Protein AF-A0A963NPR3-F1 (afdb_monomer_lite)

Secondary structure (DSSP, 8-state):
--------------------------------------------HHHHTTTTT---EEEEE-TT-BEEEE-HHHHHHTT---S-----BGGGT-GGGGGS-SB-TTT-PBPHHHHHHHHTTPEEEEE-TTS-EEEEEEEEEEEEETTEEEEEEEEEEE--

Sequence (160 aa):
MDTIEFQSKSSSNGSTAKHTVTKTKSTKSKSDMQLREVSIAPYDDRLKRRNEQESLAIFMLSDDGMILESNIEGQKLLGYATYATDKMHISKLIPLLSKIELLEKENERVNPYLRFLSRIGHHFEVTSTTGRKFSGELCFSDINHLDQHLIILMIYPVYH

Radius of gyration: 27.82 Å; chains: 1; bounding box: 66×85×50 Å

Foldseek 3Di:
DDDDDDDDDDDDDDDDDDDDDDDDDDDDDDDDDDDDDDDDDDPDPVVVVVPPPALKKKFKAAQQQWTPDIDPSVCVLQVVPDPPPPRDGCCVFFVVVVVDRQADPPPRFGDVVLQVCLVVQPWTWTARPVGDTFTWRWDWGWDQDPNGIIIMIMTHTDDD

pLDDT: mean 70.6, std 26.25, range [26.97, 96.25]

Structure (mmCIF, N/CA/C/O backbone):
data_AF-A0A963NPR3-F1
#
_entry.id   AF-A0A963NPR3-F1
#
loop_
_atom_site.group_PDB
_atom_site.id
_atom_site.type_symbol
_atom_site.label_atom_id
_atom_site.label_alt_id
_atom_site.label_comp_id
_atom_site.label_asym_id
_atom_site.label_entity_id
_atom_site.label_seq_id
_atom_site.pdbx_PDB_ins_code
_atom_site.Cartn_x
_atom_site.Cartn_y
_atom_site.Cartn_z
_atom_site.occupancy
_atom_site.B_iso_or_equiv
_atom_site.auth_seq_id
_atom_site.auth_comp_id
_atom_site.auth_asym_id
_atom_site.auth_atom_id
_atom_site.pdbx_PDB_model_num
ATOM 1 N N . MET A 1 1 ? 19.419 72.233 9.824 1.00 40.66 1 MET A N 1
ATOM 2 C CA . MET A 1 1 ? 19.252 72.667 11.220 1.00 40.66 1 MET A CA 1
ATOM 3 C C . MET A 1 1 ? 18.728 71.469 11.978 1.00 40.66 1 MET A C 1
ATOM 5 O O . MET A 1 1 ? 17.628 71.035 11.681 1.00 40.66 1 MET A O 1
ATOM 9 N N . ASP A 1 2 ? 19.599 70.772 12.703 1.00 32.34 2 ASP A N 1
ATOM 10 C CA . ASP A 1 2 ? 19.539 70.711 14.167 1.00 32.34 2 ASP A CA 1
ATOM 11 C C . ASP A 1 2 ? 20.557 69.691 14.679 1.00 32.34 2 ASP A C 1
ATOM 13 O O . ASP A 1 2 ? 20.549 68.508 14.344 1.00 32.34 2 ASP A O 1
ATOM 17 N N . THR A 1 3 ? 21.492 70.231 15.452 1.00 28.84 3 THR A N 1
ATOM 18 C CA . THR A 1 3 ? 22.510 69.526 16.219 1.00 28.84 3 THR A CA 1
ATOM 19 C C . THR A 1 3 ? 21.884 69.112 17.541 1.00 28.84 3 THR A C 1
ATOM 21 O O . THR A 1 3 ? 21.338 69.968 18.234 1.00 28.84 3 THR A O 1
ATOM 24 N N . ILE A 1 4 ? 22.025 67.847 17.941 1.00 37.62 4 ILE A N 1
ATOM 25 C CA . ILE A 1 4 ? 21.891 67.467 19.351 1.00 37.62 4 ILE A CA 1
ATOM 26 C C . ILE A 1 4 ? 23.094 66.605 19.732 1.00 37.62 4 ILE A C 1
ATOM 28 O O . ILE A 1 4 ? 23.212 65.444 19.343 1.00 37.62 4 ILE A O 1
ATOM 32 N N . GLU A 1 5 ? 24.001 67.225 20.485 1.00 30.14 5 GLU A N 1
ATOM 33 C CA . GLU A 1 5 ? 25.054 66.575 21.256 1.00 30.14 5 GLU A CA 1
ATOM 34 C C . GLU A 1 5 ? 24.464 66.001 22.548 1.00 30.14 5 GLU A C 1
ATOM 36 O O . GLU A 1 5 ? 23.709 66.678 23.242 1.00 30.14 5 GLU A O 1
ATOM 41 N N . PHE A 1 6 ? 24.897 64.803 22.937 1.00 31.16 6 PHE A N 1
ATOM 42 C CA . PHE A 1 6 ? 24.918 64.420 24.346 1.00 31.16 6 PHE A CA 1
ATOM 43 C C . PHE A 1 6 ? 26.278 63.807 24.679 1.00 31.16 6 PHE A C 1
ATOM 45 O O . PHE A 1 6 ? 26.647 62.744 24.182 1.00 31.16 6 PHE A O 1
ATOM 52 N N . GLN A 1 7 ? 27.030 64.517 25.522 1.00 28.14 7 GLN A N 1
ATOM 53 C CA . GLN A 1 7 ? 28.239 64.024 26.170 1.00 28.14 7 GLN A CA 1
ATOM 54 C C . GLN A 1 7 ? 27.879 63.318 27.480 1.00 28.14 7 GLN A C 1
ATOM 56 O O . GLN A 1 7 ? 27.134 63.856 28.298 1.00 28.14 7 GLN A O 1
ATOM 61 N N . SER A 1 8 ? 28.531 62.193 27.760 1.00 32.56 8 SER A N 1
ATOM 62 C CA . SER A 1 8 ? 28.823 61.800 29.139 1.00 32.56 8 SER A CA 1
ATOM 63 C C . SER A 1 8 ? 30.211 61.173 29.230 1.00 32.56 8 SER A C 1
ATOM 65 O O . SER A 1 8 ? 30.632 60.422 28.353 1.00 32.56 8 SER A O 1
ATOM 67 N N . LYS A 1 9 ? 30.918 61.586 30.282 1.00 33.16 9 LYS A N 1
ATOM 68 C CA . LYS A 1 9 ? 32.372 61.647 30.435 1.00 33.16 9 LYS A CA 1
ATOM 69 C C . LYS A 1 9 ? 33.081 60.305 30.653 1.00 33.16 9 LYS A C 1
ATOM 71 O O . LYS A 1 9 ? 32.536 59.328 31.148 1.00 33.16 9 LYS A O 1
ATOM 76 N N . SER A 1 10 ? 34.358 60.393 30.302 1.00 33.22 10 SER A N 1
ATOM 77 C CA . SER A 1 10 ? 35.521 59.510 30.391 1.00 33.22 10 SER A CA 1
ATOM 78 C C . SER A 1 10 ? 35.847 58.875 31.751 1.00 33.22 10 SER A C 1
ATOM 80 O O . SER A 1 10 ? 35.749 59.553 32.770 1.00 33.22 10 SER A O 1
ATOM 82 N N . SER A 1 11 ? 36.509 57.707 31.719 1.00 32.44 11 SER A N 1
ATOM 83 C CA . SER A 1 11 ? 37.831 57.571 32.364 1.00 32.44 11 SER A CA 1
ATOM 84 C C . SER A 1 11 ? 38.708 56.468 31.743 1.00 32.44 11 SER A C 1
ATOM 86 O O . SER A 1 11 ? 38.352 55.296 31.747 1.00 32.44 11 SER A O 1
ATOM 88 N N . SER A 1 12 ? 39.862 56.911 31.225 1.00 31.22 12 SER A N 1
ATOM 89 C CA . SER A 1 12 ? 41.207 56.301 31.251 1.00 31.22 12 SER A CA 1
ATOM 90 C C . SER A 1 12 ? 41.392 54.788 31.015 1.00 31.22 12 SER A C 1
ATOM 92 O O . SER A 1 12 ? 41.291 53.993 31.944 1.00 31.22 12 SER A O 1
ATOM 94 N N . ASN A 1 13 ? 41.852 54.403 29.819 1.00 29.16 13 ASN A N 1
ATOM 95 C CA . ASN A 1 13 ? 43.275 54.121 29.534 1.00 29.16 13 ASN A CA 1
ATOM 96 C C . ASN A 1 13 ? 43.449 53.353 28.207 1.00 29.16 13 ASN A C 1
ATOM 98 O O . ASN A 1 13 ? 42.860 52.298 28.019 1.00 29.16 13 ASN A O 1
ATOM 102 N N . GLY A 1 14 ? 44.347 53.854 27.350 1.00 26.97 14 GLY A N 1
ATOM 103 C CA . GLY A 1 14 ? 45.274 53.017 26.575 1.00 26.97 14 GLY A CA 1
ATOM 104 C C . GLY A 1 14 ? 44.808 52.348 25.272 1.00 26.97 14 GLY A C 1
ATOM 105 O O . GLY A 1 14 ? 44.259 51.259 25.284 1.00 26.97 14 GLY A O 1
ATOM 106 N N . SER A 1 15 ? 45.267 52.934 24.160 1.00 29.72 15 SER A N 1
ATOM 107 C CA . SER A 1 15 ? 45.714 52.276 22.915 1.00 29.72 15 SER A CA 1
ATOM 108 C C . SER A 1 15 ? 44.691 51.729 21.897 1.00 29.72 15 SER A C 1
ATOM 110 O O . SER A 1 15 ? 44.177 50.620 21.976 1.00 29.72 15 SER A O 1
ATOM 112 N N . THR A 1 16 ? 44.492 52.566 20.875 1.00 27.62 16 THR A N 1
ATOM 113 C CA . THR A 1 16 ? 44.364 52.306 19.425 1.00 27.62 16 THR A CA 1
ATOM 114 C C . THR A 1 16 ? 44.257 50.865 18.897 1.00 27.62 16 THR A C 1
ATOM 116 O O . THR A 1 16 ? 45.248 50.147 18.851 1.00 27.62 16 THR A O 1
ATOM 119 N N . ALA A 1 17 ? 43.119 50.557 18.262 1.00 32.44 17 ALA A N 1
ATOM 120 C CA . ALA A 1 17 ? 43.027 50.206 16.834 1.00 32.44 17 ALA A CA 1
ATOM 121 C C . ALA A 1 17 ? 41.555 50.290 16.380 1.00 32.44 17 ALA A C 1
ATOM 123 O O . ALA A 1 17 ? 40.670 49.676 16.971 1.00 32.44 17 ALA A O 1
ATOM 124 N N . LYS A 1 18 ? 41.282 51.097 15.348 1.00 29.47 18 LYS A N 1
ATOM 125 C CA . LYS A 1 18 ? 39.953 51.276 14.751 1.00 29.47 18 LYS A CA 1
ATOM 126 C C . LYS A 1 18 ? 39.731 50.195 13.692 1.00 29.47 18 LYS A C 1
ATOM 128 O O . LYS A 1 18 ? 40.387 50.239 12.662 1.00 29.47 18 LYS A O 1
ATOM 133 N N . HIS A 1 19 ? 38.763 49.309 13.899 1.00 33.06 19 HIS A N 1
ATOM 134 C CA . HIS A 1 19 ? 38.069 48.638 12.802 1.00 33.06 19 HIS A CA 1
ATOM 135 C C . HIS A 1 19 ? 36.570 48.588 13.096 1.00 33.06 19 HIS A C 1
ATOM 137 O O . HIS A 1 19 ? 36.115 48.054 14.104 1.00 33.06 19 HIS A O 1
ATOM 143 N N . THR A 1 20 ? 35.823 49.216 12.197 1.00 28.45 20 THR A N 1
ATOM 144 C CA . THR A 1 20 ? 34.369 49.314 12.172 1.00 28.45 20 THR A CA 1
ATOM 145 C C . THR A 1 20 ? 33.803 48.071 11.497 1.00 28.45 20 THR A C 1
ATOM 147 O O . THR A 1 20 ? 34.010 47.936 10.299 1.00 28.45 20 THR A O 1
ATOM 150 N N . VAL A 1 21 ? 33.058 47.215 12.208 1.00 30.95 21 VAL A N 1
ATOM 151 C CA . VAL A 1 21 ? 31.950 46.428 11.627 1.00 30.95 21 VAL A CA 1
ATOM 152 C C . VAL A 1 21 ? 30.873 46.212 12.699 1.00 30.95 21 VAL A C 1
ATOM 154 O O . VAL A 1 21 ? 31.142 45.867 13.848 1.00 30.95 21 VAL A O 1
ATOM 157 N N . THR A 1 22 ? 29.645 46.487 12.285 1.00 30.27 22 THR A N 1
ATOM 158 C CA . THR A 1 22 ? 28.352 46.452 12.969 1.00 30.27 22 THR A CA 1
ATOM 159 C C . THR A 1 22 ? 28.045 45.143 13.709 1.00 30.27 22 THR A C 1
ATOM 161 O O . THR A 1 22 ? 28.212 44.048 13.180 1.00 30.27 22 THR A O 1
ATOM 164 N N . LYS A 1 23 ? 27.483 45.267 14.921 1.00 28.12 23 LYS A N 1
ATOM 165 C CA . LYS A 1 23 ? 26.697 44.221 15.595 1.00 28.12 23 LYS A CA 1
ATOM 166 C C . LYS A 1 23 ? 25.211 44.481 15.356 1.00 28.12 23 LYS A C 1
ATOM 168 O O . LYS A 1 23 ? 24.718 45.525 15.770 1.00 28.12 23 LYS A O 1
ATOM 173 N N . THR A 1 24 ? 24.485 43.474 14.890 1.00 32.06 24 THR A N 1
ATOM 174 C CA . THR A 1 24 ? 23.127 43.190 15.375 1.00 32.06 24 THR A CA 1
ATOM 175 C C . THR A 1 24 ? 22.999 41.695 15.642 1.00 32.06 24 THR A C 1
ATOM 177 O O . THR A 1 24 ? 23.516 40.851 14.916 1.00 32.06 24 THR A O 1
ATOM 180 N N . LYS A 1 25 ? 22.399 41.395 16.794 1.00 29.14 25 LYS A N 1
ATOM 181 C CA . LYS A 1 25 ? 22.227 40.068 17.382 1.00 29.14 25 LYS A CA 1
ATOM 182 C C . LYS A 1 25 ? 21.027 39.335 16.767 1.00 29.14 25 LYS A C 1
ATOM 184 O O . LYS A 1 25 ? 20.025 39.959 16.447 1.00 29.14 25 LYS A O 1
ATOM 189 N N . SER A 1 26 ? 21.102 38.008 16.889 1.00 27.48 26 SER A N 1
ATOM 190 C CA . SER A 1 26 ? 20.015 37.094 17.281 1.00 27.48 26 SER A CA 1
ATOM 191 C C . SER A 1 26 ? 19.217 36.370 16.186 1.00 27.48 26 SER A C 1
ATOM 193 O O . SER A 1 26 ? 18.293 36.905 15.591 1.00 27.48 26 SER A O 1
ATOM 195 N N . THR A 1 27 ? 19.515 35.066 16.101 1.00 33.03 27 THR A N 1
ATOM 196 C CA . THR A 1 27 ? 18.579 33.923 16.028 1.00 33.03 27 THR A CA 1
ATOM 197 C C . THR A 1 27 ? 17.560 33.849 14.883 1.00 33.03 27 THR A C 1
ATOM 199 O O . THR A 1 27 ? 16.469 34.399 15.004 1.00 33.03 27 THR A O 1
ATOM 202 N N . LYS A 1 28 ? 17.795 32.947 13.916 1.00 32.47 28 LYS A N 1
ATOM 203 C CA . LYS A 1 28 ? 16.813 31.897 13.576 1.00 32.47 28 LYS A CA 1
ATOM 204 C C . LYS A 1 28 ? 17.444 30.723 12.820 1.00 32.47 28 LYS A C 1
ATOM 206 O O . LYS A 1 28 ? 18.315 30.888 11.980 1.00 32.47 28 LYS A O 1
ATOM 211 N N . SER A 1 29 ? 16.989 29.544 13.216 1.00 30.34 29 SER A N 1
ATOM 212 C CA . SER A 1 29 ? 17.304 28.204 12.729 1.00 30.34 29 SER A CA 1
ATOM 213 C C . SER A 1 29 ? 16.514 27.855 11.452 1.00 30.34 29 SER A C 1
ATOM 215 O O . SER A 1 29 ? 15.478 28.474 11.212 1.00 30.34 29 SER A O 1
ATOM 217 N N . LYS A 1 30 ? 16.957 26.773 10.784 1.00 34.09 30 LYS A N 1
ATOM 218 C CA . LYS A 1 30 ? 16.252 25.865 9.847 1.00 34.09 30 LYS A CA 1
ATOM 219 C C . LYS A 1 30 ? 16.427 26.078 8.335 1.00 34.09 30 LYS A C 1
ATOM 221 O O . LYS A 1 30 ? 15.723 26.861 7.718 1.00 34.09 30 LYS A O 1
ATOM 226 N N . SER A 1 31 ? 17.318 25.237 7.796 1.00 33.56 31 SER A N 1
ATOM 227 C CA . SER A 1 31 ? 17.093 24.305 6.675 1.00 33.56 31 SER A CA 1
ATOM 228 C C . SER A 1 31 ? 16.384 24.842 5.429 1.00 33.56 31 SER A C 1
ATOM 230 O O . SER A 1 31 ? 15.162 24.752 5.313 1.00 33.56 31 SER A O 1
ATOM 232 N N . ASP A 1 32 ? 17.188 25.242 4.448 1.00 32.12 32 ASP A N 1
ATOM 233 C CA . ASP A 1 32 ? 16.784 25.308 3.048 1.00 32.12 32 ASP A CA 1
ATOM 234 C C . ASP A 1 32 ? 16.722 23.887 2.469 1.00 32.12 32 ASP A C 1
ATOM 236 O O . ASP A 1 32 ? 17.732 23.301 2.087 1.00 32.12 32 ASP A O 1
ATOM 240 N N . MET A 1 33 ? 15.517 23.324 2.410 1.00 33.12 33 MET A N 1
ATOM 241 C CA . MET A 1 33 ? 15.197 22.207 1.525 1.00 33.12 33 MET A CA 1
ATOM 242 C C . MET A 1 33 ? 14.023 22.661 0.659 1.00 33.12 33 MET A C 1
ATOM 244 O O . MET A 1 33 ? 12.859 22.558 1.041 1.00 33.12 33 MET A O 1
ATOM 248 N N . GLN A 1 34 ? 14.349 23.276 -0.479 1.00 33.94 34 GLN A N 1
ATOM 249 C CA . GLN A 1 34 ? 13.379 23.680 -1.493 1.00 33.94 34 GLN A CA 1
ATOM 250 C C . GLN A 1 34 ? 12.741 22.426 -2.102 1.00 33.94 34 GLN A C 1
ATOM 252 O O . GLN A 1 34 ? 13.344 21.748 -2.932 1.00 33.94 34 GLN A O 1
ATOM 257 N N . LEU A 1 35 ? 11.511 22.121 -1.691 1.00 36.06 35 LEU A N 1
ATOM 258 C CA . LEU A 1 35 ? 10.641 21.186 -2.396 1.00 36.06 35 LEU A CA 1
ATOM 259 C C . LEU A 1 35 ? 10.246 21.829 -3.730 1.00 36.06 35 LEU A C 1
ATOM 261 O O . LEU A 1 35 ? 9.536 22.833 -3.758 1.00 36.06 35 LEU A O 1
ATOM 265 N N . ARG A 1 36 ? 10.737 21.271 -4.840 1.00 31.58 36 ARG A N 1
ATOM 266 C CA . ARG A 1 36 ? 10.217 21.586 -6.173 1.00 31.58 36 ARG A CA 1
ATOM 267 C C . ARG A 1 36 ? 8.785 21.068 -6.251 1.00 31.58 36 ARG A C 1
ATOM 269 O O . ARG A 1 36 ? 8.548 19.888 -6.005 1.00 31.58 36 ARG A O 1
ATOM 276 N N . GLU A 1 37 ? 7.855 21.953 -6.590 1.00 34.88 37 GLU A N 1
ATOM 277 C CA . GLU A 1 37 ? 6.466 21.607 -6.878 1.00 34.88 37 GLU A CA 1
ATOM 278 C C . GLU A 1 37 ? 6.422 20.528 -7.967 1.00 34.88 37 GLU A C 1
ATOM 280 O O . GLU A 1 37 ? 6.819 20.746 -9.113 1.00 34.88 37 GLU A O 1
ATOM 285 N N . VAL A 1 38 ? 5.961 19.335 -7.594 1.00 35.88 38 VAL A N 1
ATOM 286 C CA . VAL A 1 38 ? 5.623 18.286 -8.552 1.00 35.88 38 VAL A CA 1
ATOM 287 C C . VAL A 1 38 ? 4.320 18.715 -9.221 1.00 35.88 38 VAL A C 1
ATOM 289 O O . VAL A 1 38 ? 3.279 18.804 -8.575 1.00 35.88 38 VAL A O 1
ATOM 292 N N . SER A 1 39 ? 4.391 19.021 -10.515 1.00 34.69 39 SER A N 1
ATOM 293 C CA . SER A 1 39 ? 3.228 19.332 -11.348 1.00 34.69 39 SER A CA 1
ATOM 294 C C . SER A 1 39 ? 2.340 18.093 -11.474 1.00 34.69 39 SER A C 1
ATOM 296 O O . SER A 1 39 ? 2.665 17.150 -12.197 1.00 34.69 39 SER A O 1
ATOM 298 N N . ILE A 1 40 ? 1.224 18.082 -10.746 1.00 45.53 40 ILE A N 1
ATOM 299 C CA . ILE A 1 40 ? 0.190 17.054 -10.868 1.00 45.53 40 ILE A CA 1
ATOM 300 C C . ILE A 1 40 ? -0.748 17.498 -12.000 1.00 45.53 40 ILE A C 1
ATOM 302 O O . ILE A 1 40 ? -1.561 18.407 -11.835 1.00 45.53 40 ILE A O 1
ATOM 306 N N . ALA A 1 41 ? -0.603 16.875 -13.174 1.00 36.38 41 ALA A N 1
ATOM 307 C CA . ALA A 1 41 ? -1.547 16.979 -14.293 1.00 36.38 41 ALA A CA 1
ATOM 308 C C . ALA A 1 41 ? -2.985 16.625 -13.833 1.00 36.38 41 ALA A C 1
ATOM 310 O O . ALA A 1 41 ? -3.128 15.927 -12.829 1.00 36.38 41 ALA A O 1
ATOM 311 N N . PRO A 1 42 ? -4.059 17.085 -14.513 1.00 41.00 42 PRO A N 1
ATOM 312 C CA . PRO A 1 42 ? -5.398 17.173 -13.928 1.00 41.00 42 PRO A CA 1
ATOM 313 C C . PRO A 1 42 ? -6.010 15.783 -13.699 1.00 41.00 42 PRO A C 1
ATOM 315 O O . PRO A 1 42 ? -6.664 15.212 -14.569 1.00 41.00 42 PRO A O 1
ATOM 318 N N . TYR A 1 43 ? -5.765 15.242 -12.510 1.00 51.03 43 TYR A N 1
ATOM 319 C CA . TYR A 1 43 ? -6.324 13.998 -12.003 1.00 51.03 43 TYR A CA 1
ATOM 320 C C . TYR A 1 43 ? -7.745 14.260 -11.480 1.00 51.03 43 TYR A C 1
ATOM 322 O O . TYR A 1 43 ? -7.939 15.144 -10.652 1.00 51.03 43 TYR A O 1
ATOM 330 N N . ASP A 1 44 ? -8.704 13.502 -12.023 1.00 53.12 44 ASP A N 1
ATOM 331 C CA . ASP A 1 44 ? -10.105 13.273 -11.619 1.00 53.12 44 ASP A CA 1
ATOM 332 C C . ASP A 1 44 ? -10.773 14.317 -10.685 1.00 53.12 44 ASP A C 1
ATOM 334 O O . ASP A 1 44 ? -10.420 14.471 -9.516 1.00 53.12 44 ASP A O 1
ATOM 338 N N . ASP A 1 45 ? -11.851 14.952 -11.158 1.00 48.69 45 ASP A N 1
ATOM 339 C CA . ASP A 1 45 ? -12.691 15.913 -10.417 1.00 48.69 45 ASP A CA 1
ATOM 340 C C . ASP A 1 45 ? -13.219 15.374 -9.061 1.00 48.69 45 ASP A C 1
ATOM 342 O O . ASP A 1 45 ? -13.602 16.145 -8.176 1.00 48.69 45 ASP A O 1
ATOM 346 N N . ARG A 1 46 ? -13.202 14.047 -8.846 1.00 52.09 46 ARG A N 1
ATOM 347 C CA . ARG A 1 46 ? -13.498 13.421 -7.543 1.00 52.09 46 ARG A CA 1
ATOM 348 C C . ARG A 1 46 ? -12.439 13.694 -6.470 1.00 52.09 46 ARG A C 1
ATOM 350 O O . ARG A 1 46 ? -12.814 13.858 -5.311 1.00 52.09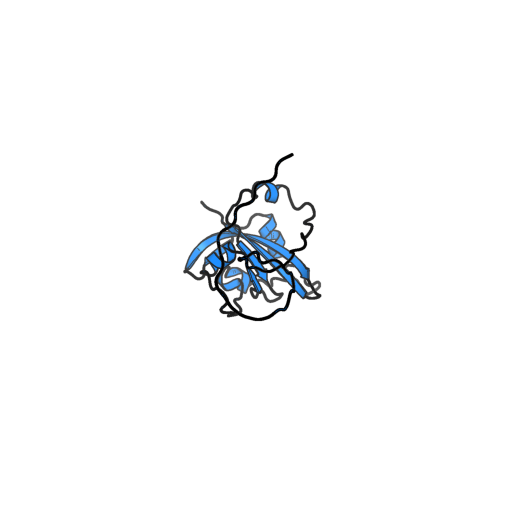 46 ARG A O 1
ATOM 357 N N . LEU A 1 47 ? -11.158 13.787 -6.835 1.00 50.66 47 LEU A N 1
ATOM 358 C CA . LEU A 1 47 ? -10.067 14.156 -5.920 1.00 50.66 47 LEU A CA 1
ATOM 359 C C . LEU A 1 47 ? -10.186 15.617 -5.481 1.00 50.66 47 LEU A C 1
ATOM 361 O O . LEU A 1 47 ? -9.938 15.945 -4.324 1.00 50.66 47 LEU A O 1
ATOM 365 N N . LYS A 1 48 ? -10.666 16.485 -6.378 1.00 44.78 48 LYS A N 1
ATOM 366 C CA . LYS A 1 48 ? -10.878 17.909 -6.097 1.00 44.78 48 LYS A CA 1
ATOM 367 C C . LYS A 1 48 ? -11.919 18.165 -5.003 1.00 44.78 48 LYS A C 1
ATOM 369 O O . LYS A 1 48 ? -11.787 19.141 -4.274 1.00 44.78 48 LYS A O 1
ATOM 374 N N . ARG A 1 49 ? -12.921 17.287 -4.851 1.00 49.69 49 ARG A N 1
ATOM 375 C CA . ARG A 1 49 ? -13.946 17.394 -3.793 1.00 49.69 49 ARG A CA 1
ATOM 376 C C . ARG A 1 49 ? -13.493 16.904 -2.413 1.00 49.69 49 ARG A C 1
ATOM 378 O O . ARG A 1 49 ? -14.168 17.214 -1.444 1.00 49.69 49 ARG A O 1
ATOM 385 N N . ARG A 1 50 ? -12.373 16.177 -2.313 1.00 52.69 50 ARG A N 1
ATOM 386 C CA . ARG A 1 50 ? -11.790 15.690 -1.041 1.00 52.69 50 ARG A CA 1
ATOM 387 C C . ARG A 1 50 ? -10.652 16.577 -0.513 1.00 52.69 50 ARG A C 1
ATOM 389 O O . ARG A 1 50 ? -9.966 16.204 0.430 1.00 52.69 50 ARG A O 1
ATOM 396 N N . ASN A 1 51 ? -10.419 17.735 -1.135 1.00 46.16 51 ASN A N 1
ATOM 397 C CA . ASN A 1 51 ? -9.292 18.631 -0.837 1.00 46.16 51 ASN A CA 1
ATOM 398 C C . ASN A 1 51 ? -9.566 19.653 0.281 1.00 46.16 51 ASN A C 1
ATOM 400 O O . ASN A 1 51 ? -8.839 20.637 0.406 1.00 46.16 51 ASN A O 1
ATOM 404 N N . GLU A 1 52 ? -10.563 19.416 1.129 1.00 45.72 52 GLU A N 1
ATOM 405 C CA . GLU A 1 52 ? -10.690 20.127 2.400 1.00 45.72 52 GLU A CA 1
ATOM 406 C C . GLU A 1 52 ? -10.107 19.265 3.515 1.00 45.72 52 GLU A C 1
ATOM 408 O O . GLU A 1 52 ? -10.838 18.643 4.268 1.00 45.72 52 GLU A O 1
ATOM 413 N N . GLN A 1 53 ? -8.776 19.221 3.617 1.00 47.56 53 GLN A N 1
ATOM 414 C CA . GLN A 1 53 ? -8.080 18.835 4.850 1.00 47.56 53 GLN A CA 1
ATOM 415 C C . GLN A 1 53 ? -8.504 17.496 5.501 1.00 47.56 53 GLN A C 1
ATOM 417 O O . GLN A 1 53 ? -8.286 17.303 6.698 1.00 47.56 53 GLN A O 1
ATOM 422 N N . GLU A 1 54 ? -9.105 16.567 4.757 1.00 55.09 54 GLU A N 1
ATOM 423 C CA . GLU A 1 54 ? -9.460 15.257 5.290 1.00 55.09 54 GLU A CA 1
ATOM 424 C C . GLU A 1 54 ? -8.178 14.442 5.477 1.00 55.09 54 GLU A C 1
ATOM 426 O O . GLU A 1 54 ? -7.234 14.533 4.691 1.00 55.09 54 GLU A O 1
ATOM 431 N N . SER A 1 55 ? -8.132 13.683 6.570 1.00 77.38 55 SER A N 1
ATOM 432 C CA . SER A 1 55 ? -7.009 12.890 7.081 1.00 77.38 55 SER A CA 1
ATOM 433 C C . SER A 1 55 ? -6.555 11.779 6.120 1.00 77.38 55 SER A C 1
ATOM 435 O O . SER A 1 55 ? -6.723 10.588 6.387 1.00 77.38 55 SER A O 1
ATOM 437 N N . LEU A 1 56 ? -6.006 12.168 4.974 1.00 89.62 56 LEU A N 1
ATOM 438 C CA . LEU A 1 56 ? -5.504 11.286 3.935 1.00 89.62 56 LEU A CA 1
ATOM 439 C C . LEU A 1 56 ? -4.129 10.765 4.334 1.00 89.62 56 LEU A C 1
ATOM 441 O O . LEU A 1 56 ? -3.177 11.540 4.441 1.00 89.62 56 LEU A O 1
ATOM 445 N N . ALA A 1 57 ? -4.001 9.452 4.503 1.00 92.75 57 ALA A N 1
ATOM 446 C CA . ALA A 1 57 ? -2.698 8.829 4.687 1.00 92.75 57 ALA A CA 1
ATOM 447 C C . ALA A 1 57 ? -2.047 8.557 3.329 1.00 92.75 57 ALA A C 1
ATOM 449 O O . ALA A 1 57 ? -2.671 7.982 2.438 1.00 92.75 57 ALA A O 1
ATOM 450 N N . ILE A 1 58 ? -0.787 8.965 3.184 1.00 94.06 58 ILE A N 1
ATOM 451 C CA . ILE A 1 58 ? 0.014 8.762 1.975 1.00 94.06 58 ILE A CA 1
ATOM 452 C C . ILE A 1 58 ? 1.259 7.973 2.357 1.00 94.06 58 ILE A C 1
ATOM 454 O O . ILE A 1 58 ? 1.953 8.344 3.307 1.00 94.06 58 ILE A O 1
ATOM 458 N N . PHE A 1 59 ? 1.539 6.919 1.596 1.00 93.69 59 PHE A N 1
ATOM 459 C CA . PHE A 1 59 ? 2.732 6.092 1.707 1.00 93.69 59 PHE A CA 1
ATOM 460 C C . PHE A 1 59 ? 3.463 6.045 0.371 1.00 93.69 59 PHE A C 1
ATOM 462 O O . PHE A 1 59 ? 2.844 5.840 -0.671 1.00 93.69 59 PHE A O 1
ATOM 469 N N . MET A 1 60 ? 4.781 6.193 0.424 1.00 93.44 60 MET A N 1
ATOM 470 C CA . MET A 1 60 ? 5.672 5.858 -0.678 1.00 93.44 60 MET A CA 1
ATOM 471 C C . MET A 1 60 ? 6.239 4.473 -0.408 1.00 93.44 60 MET A C 1
ATOM 473 O O . MET A 1 60 ? 6.788 4.227 0.670 1.00 93.44 60 MET A O 1
ATOM 477 N N . LEU A 1 61 ? 6.061 3.568 -1.359 1.00 93.50 61 LEU A N 1
ATOM 478 C CA . LEU A 1 61 ? 6.451 2.173 -1.252 1.00 93.50 61 LEU A CA 1
ATOM 479 C C . LEU A 1 61 ? 7.507 1.846 -2.304 1.00 93.50 61 LEU A C 1
ATOM 481 O O . LEU A 1 61 ? 7.472 2.387 -3.412 1.00 93.50 61 LEU A O 1
ATOM 485 N N . SER A 1 62 ? 8.392 0.917 -1.966 1.00 91.19 62 SER A N 1
ATOM 486 C CA . SER A 1 62 ? 9.157 0.171 -2.958 1.00 91.19 62 SER A CA 1
ATOM 487 C C . SER A 1 62 ? 8.267 -0.824 -3.709 1.00 91.19 62 SER A C 1
ATOM 489 O O . SER A 1 62 ? 7.123 -1.100 -3.338 1.00 91.19 62 SER A O 1
ATOM 491 N N . ASP A 1 63 ? 8.841 -1.394 -4.756 1.00 89.56 63 ASP A N 1
ATOM 492 C CA . ASP A 1 63 ? 8.301 -2.397 -5.672 1.00 89.56 63 ASP A CA 1
ATOM 493 C C . ASP A 1 63 ? 7.739 -3.622 -4.931 1.00 89.56 63 ASP A C 1
ATOM 495 O O . ASP A 1 63 ? 6.689 -4.166 -5.274 1.00 89.56 63 ASP A O 1
ATOM 499 N N . ASP A 1 64 ? 8.439 -4.034 -3.872 1.00 89.19 64 ASP A N 1
ATOM 500 C CA . ASP A 1 64 ? 8.092 -5.151 -2.996 1.00 89.19 64 ASP A CA 1
ATOM 501 C C . ASP A 1 64 ? 7.155 -4.749 -1.847 1.00 89.19 64 ASP A C 1
ATOM 503 O O . ASP A 1 64 ? 6.907 -5.558 -0.961 1.00 89.19 64 ASP A O 1
ATOM 507 N N . GLY A 1 65 ? 6.622 -3.522 -1.847 1.00 91.94 65 GLY A N 1
ATOM 508 C CA . GLY A 1 65 ? 5.608 -3.060 -0.898 1.00 91.94 65 GLY A CA 1
ATOM 509 C C . GLY A 1 65 ? 6.136 -2.617 0.464 1.00 91.94 65 GLY A C 1
ATOM 510 O O . GLY A 1 65 ? 5.346 -2.465 1.406 1.00 91.94 65 GLY A O 1
ATOM 511 N N . MET A 1 66 ? 7.444 -2.398 0.601 1.00 93.25 66 MET A N 1
ATOM 512 C CA . MET A 1 66 ? 8.026 -1.852 1.827 1.00 93.25 66 MET A CA 1
ATOM 513 C C . MET A 1 66 ? 7.796 -0.345 1.890 1.00 93.25 66 MET A C 1
ATOM 515 O O . MET A 1 66 ? 8.006 0.373 0.917 1.00 93.25 66 MET A O 1
ATOM 519 N N . ILE A 1 67 ? 7.370 0.150 3.049 1.00 92.62 67 ILE A N 1
ATOM 520 C CA . ILE A 1 67 ? 7.153 1.580 3.264 1.00 92.62 67 ILE A CA 1
ATOM 521 C C . ILE A 1 67 ? 8.509 2.283 3.352 1.00 92.62 67 ILE A C 1
ATOM 523 O O . ILE A 1 67 ? 9.309 1.990 4.241 1.00 92.62 67 ILE A O 1
ATOM 527 N N . LEU A 1 68 ? 8.736 3.225 2.439 1.00 90.19 68 LEU A N 1
ATOM 528 C CA . LEU A 1 68 ? 9.914 4.087 2.397 1.00 90.19 68 LEU A CA 1
ATOM 529 C C . LEU A 1 68 ? 9.649 5.395 3.142 1.00 90.19 68 LEU A C 1
ATOM 531 O O . LEU A 1 68 ? 10.442 5.808 3.983 1.00 90.19 68 LEU A O 1
ATOM 535 N N . GLU A 1 69 ? 8.503 6.019 2.864 1.00 89.12 69 GLU A N 1
ATOM 536 C CA . GLU A 1 69 ? 8.104 7.293 3.459 1.00 89.12 69 GLU A CA 1
ATOM 537 C C . GLU A 1 69 ? 6.594 7.354 3.698 1.00 89.12 69 GLU A C 1
ATOM 539 O O . GLU A 1 69 ? 5.809 6.629 3.083 1.00 89.12 69 GLU A O 1
ATOM 544 N N . SER A 1 70 ? 6.176 8.243 4.603 1.00 90.25 70 SER A N 1
ATOM 545 C CA . SER A 1 70 ? 4.761 8.532 4.832 1.00 90.25 70 SER A CA 1
ATOM 546 C C . SER A 1 70 ? 4.523 9.958 5.316 1.00 90.25 70 SER A C 1
ATOM 548 O O . SER A 1 70 ? 5.351 10.551 6.018 1.00 90.25 70 SER A O 1
ATOM 550 N N . ASN A 1 71 ? 3.357 10.507 4.974 1.00 91.38 71 ASN A N 1
ATOM 551 C CA . ASN A 1 71 ? 2.911 11.784 5.527 1.00 91.38 71 ASN A CA 1
ATOM 552 C C . ASN A 1 71 ? 2.475 11.639 7.001 1.00 91.38 71 ASN A C 1
ATOM 554 O O . ASN A 1 71 ? 2.465 10.546 7.566 1.00 91.38 71 ASN A O 1
ATOM 558 N N . ILE A 1 72 ? 2.093 12.747 7.644 1.00 89.62 72 ILE A N 1
ATOM 559 C CA . ILE A 1 72 ? 1.743 12.751 9.074 1.00 89.62 72 ILE A CA 1
ATOM 560 C C . ILE A 1 72 ? 0.553 11.836 9.417 1.00 89.62 72 ILE A C 1
ATOM 562 O O . ILE A 1 72 ? 0.544 11.209 10.475 1.00 89.62 72 ILE A O 1
ATOM 566 N N . GLU A 1 73 ? -0.428 11.707 8.522 1.00 91.06 73 GLU A N 1
ATOM 567 C CA . GLU A 1 73 ? -1.570 10.806 8.713 1.00 91.06 73 GLU A CA 1
ATOM 568 C C . GLU A 1 73 ? -1.164 9.337 8.539 1.00 91.06 73 GLU A C 1
ATOM 570 O O . GLU A 1 73 ? -1.575 8.483 9.323 1.00 91.06 73 GLU A O 1
ATOM 575 N N . GLY A 1 74 ? -0.279 9.035 7.585 1.00 91.06 74 GLY A N 1
ATOM 576 C CA . GLY A 1 74 ? 0.337 7.715 7.468 1.00 91.06 74 GLY A CA 1
ATOM 577 C C . GLY A 1 74 ? 1.119 7.349 8.727 1.00 91.06 74 GLY A C 1
ATOM 578 O O . GLY A 1 74 ? 0.920 6.273 9.285 1.00 91.06 74 GLY A O 1
ATOM 579 N N . GLN A 1 75 ? 1.907 8.279 9.268 1.00 89.06 75 GLN A N 1
ATOM 580 C CA . GLN A 1 75 ? 2.621 8.075 10.531 1.00 89.06 75 GLN A CA 1
ATOM 581 C C . GLN A 1 75 ? 1.671 7.796 11.701 1.00 89.06 75 GLN A C 1
ATOM 583 O O . GLN A 1 75 ? 1.977 6.938 12.526 1.00 89.06 75 GLN A O 1
ATOM 588 N N . LYS A 1 76 ? 0.495 8.436 11.772 1.00 88.94 76 LYS A N 1
ATOM 589 C CA . LYS A 1 76 ? -0.530 8.100 12.780 1.00 88.94 76 LYS A CA 1
ATOM 590 C C . LYS A 1 76 ? -0.993 6.650 12.670 1.00 88.94 76 LYS A C 1
ATOM 592 O O . LYS A 1 76 ? -1.125 5.984 13.697 1.00 88.94 76 LYS A O 1
ATOM 597 N N . LEU A 1 77 ? -1.204 6.147 11.451 1.00 88.62 77 LEU A N 1
ATOM 598 C CA . LEU A 1 77 ? -1.550 4.738 11.218 1.00 88.62 77 LEU A CA 1
ATOM 599 C C . LEU A 1 77 ? -0.421 3.789 11.634 1.00 88.62 77 LEU A C 1
ATOM 601 O O . LEU A 1 77 ? -0.693 2.687 12.112 1.00 88.62 77 LEU A O 1
ATOM 605 N N . LEU A 1 78 ? 0.825 4.247 11.507 1.00 87.25 78 LEU A N 1
ATOM 606 C CA . LEU A 1 78 ? 2.023 3.560 11.987 1.00 87.25 78 LEU A CA 1
ATOM 607 C C . LEU A 1 78 ? 2.259 3.703 13.498 1.00 87.25 78 LEU A C 1
ATOM 609 O O . LEU A 1 78 ? 3.160 3.054 14.027 1.00 87.25 78 LEU A O 1
ATOM 613 N N . GLY A 1 79 ? 1.461 4.497 14.219 1.00 84.31 79 GLY A N 1
ATOM 614 C CA . GLY A 1 79 ? 1.640 4.733 15.655 1.00 84.31 79 GLY A CA 1
ATOM 615 C C . GLY A 1 79 ? 2.757 5.729 15.987 1.00 84.31 79 GLY A C 1
ATOM 616 O O . GLY A 1 79 ? 3.353 5.640 17.055 1.00 84.31 79 GLY A O 1
ATOM 617 N N . TYR A 1 80 ? 3.044 6.670 15.082 1.00 72.50 80 TYR A N 1
ATOM 618 C CA . TYR A 1 80 ? 4.115 7.670 15.180 1.00 72.50 80 TYR A CA 1
ATOM 619 C C . TYR A 1 80 ? 5.510 7.076 15.412 1.00 72.50 80 TYR A C 1
ATOM 621 O O . TYR A 1 80 ? 6.338 7.701 16.080 1.00 72.50 80 TYR A O 1
ATOM 629 N N . ALA A 1 81 ? 5.7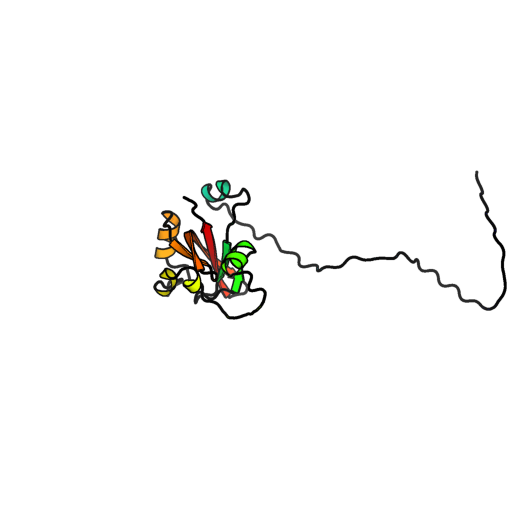86 5.893 14.848 1.00 64.50 81 ALA A N 1
ATOM 630 C CA . ALA A 1 81 ? 7.133 5.336 14.792 1.00 64.50 81 ALA A CA 1
ATOM 631 C C . ALA A 1 81 ? 8.034 6.295 13.998 1.00 64.50 81 ALA A C 1
ATOM 633 O O . ALA A 1 81 ? 8.143 6.263 12.776 1.00 64.50 81 ALA A O 1
ATOM 634 N N . THR A 1 82 ? 8.614 7.231 14.731 1.00 51.72 82 THR A N 1
ATOM 635 C CA . THR A 1 82 ? 9.492 8.273 14.250 1.00 51.72 82 THR A CA 1
ATOM 636 C C . THR A 1 82 ? 10.869 7.632 14.181 1.00 51.72 82 THR A C 1
ATOM 638 O O . THR A 1 82 ? 11.488 7.337 15.198 1.00 51.72 82 THR A O 1
ATOM 641 N N . TYR A 1 83 ? 11.331 7.369 12.960 1.00 49.09 83 TYR A N 1
ATOM 642 C CA . TYR A 1 83 ? 12.732 7.064 12.641 1.00 49.09 83 TYR A CA 1
ATOM 643 C C . TYR A 1 83 ? 13.294 5.703 13.089 1.00 49.09 83 TYR A C 1
ATOM 645 O O . TYR A 1 83 ? 14.451 5.418 12.790 1.00 49.09 83 TYR A O 1
ATOM 653 N N . ALA A 1 84 ? 12.513 4.828 13.729 1.00 49.38 84 ALA A N 1
ATOM 654 C CA . ALA A 1 84 ? 12.908 3.430 13.904 1.00 49.38 84 ALA A CA 1
ATOM 655 C C . ALA A 1 84 ? 12.573 2.658 12.620 1.00 49.38 84 ALA A C 1
ATOM 657 O O . ALA A 1 84 ? 11.460 2.183 12.416 1.00 49.38 84 ALA A O 1
ATOM 658 N N . THR A 1 85 ? 13.564 2.636 11.736 1.00 51.78 85 THR A N 1
ATOM 659 C CA . THR A 1 85 ? 13.681 1.963 10.438 1.00 51.78 85 THR A CA 1
ATOM 660 C C . THR A 1 85 ? 13.520 0.440 10.506 1.00 51.78 85 THR A C 1
ATOM 662 O O . THR A 1 85 ? 14.366 -0.298 10.002 1.00 51.78 85 THR A O 1
ATOM 665 N N . ASP A 1 86 ? 12.438 -0.064 11.083 1.00 59.66 86 ASP A N 1
A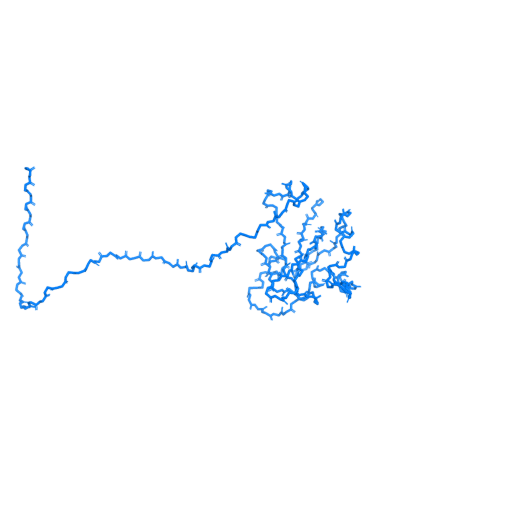TOM 666 C CA . ASP A 1 86 ? 11.994 -1.407 10.744 1.00 59.66 86 ASP A CA 1
ATOM 667 C C . ASP A 1 86 ? 11.244 -1.274 9.427 1.00 59.66 86 ASP A C 1
ATOM 669 O O . ASP A 1 86 ? 10.143 -0.724 9.378 1.00 59.66 86 ASP A O 1
ATOM 673 N N . LYS A 1 87 ? 11.887 -1.708 8.335 1.00 75.00 87 LYS A N 1
ATOM 674 C CA . LYS A 1 87 ? 11.269 -1.750 7.009 1.00 75.00 87 LYS A CA 1
ATOM 675 C C . LYS A 1 87 ? 9.936 -2.493 7.148 1.00 75.00 87 LYS A C 1
ATOM 677 O O . LYS A 1 87 ? 9.914 -3.713 7.315 1.00 75.00 87 LYS A O 1
ATOM 682 N N . MET A 1 88 ? 8.829 -1.756 7.137 1.00 89.19 88 MET A N 1
ATOM 683 C CA . MET A 1 88 ? 7.510 -2.326 7.367 1.00 89.19 88 MET A CA 1
ATOM 684 C C . MET A 1 88 ? 6.816 -2.511 6.029 1.00 89.19 88 MET A C 1
ATOM 686 O O . MET A 1 88 ? 6.624 -1.558 5.278 1.00 89.19 88 MET A O 1
ATOM 690 N N . HIS A 1 89 ? 6.416 -3.744 5.745 1.00 93.62 89 HIS A N 1
ATOM 691 C CA . HIS A 1 89 ? 5.612 -4.028 4.570 1.00 93.62 89 HIS A CA 1
ATOM 692 C C . HIS A 1 89 ? 4.192 -3.470 4.744 1.00 93.62 89 HIS A C 1
ATOM 694 O O . HIS A 1 89 ? 3.586 -3.614 5.814 1.00 93.62 89 HIS A O 1
ATOM 700 N N . ILE A 1 90 ? 3.622 -2.895 3.684 1.00 94.69 90 ILE A N 1
ATOM 701 C CA . ILE A 1 90 ? 2.290 -2.273 3.706 1.00 94.69 90 ILE A CA 1
ATOM 702 C C . ILE A 1 90 ? 1.170 -3.239 4.116 1.00 94.69 90 ILE A C 1
ATOM 704 O O . ILE A 1 90 ? 0.156 -2.833 4.686 1.00 94.69 90 ILE A O 1
ATOM 708 N N . SER A 1 91 ? 1.370 -4.544 3.920 1.00 94.81 91 SER A N 1
ATOM 709 C CA . SER A 1 91 ? 0.417 -5.573 4.356 1.00 94.81 91 SER A CA 1
ATOM 710 C C . SER A 1 91 ? 0.204 -5.636 5.871 1.00 94.81 91 SER A C 1
ATOM 712 O O . SER A 1 91 ? -0.785 -6.209 6.317 1.00 94.81 91 SER A O 1
ATOM 714 N N . LYS A 1 92 ? 1.083 -5.028 6.678 1.00 92.75 92 LYS A N 1
ATOM 715 C CA . LYS A 1 92 ? 0.829 -4.844 8.114 1.00 92.75 92 LYS A CA 1
ATOM 716 C C . LYS A 1 92 ? -0.361 -3.925 8.372 1.00 92.75 92 LYS A C 1
ATOM 718 O O . LYS A 1 92 ? -1.087 -4.161 9.331 1.00 92.75 92 LYS A O 1
ATOM 723 N N . LEU A 1 93 ? -0.560 -2.925 7.512 1.00 94.00 93 LEU A N 1
ATOM 724 C CA . LEU A 1 93 ? -1.722 -2.046 7.564 1.00 94.00 93 LEU A CA 1
ATOM 725 C C . LEU A 1 93 ? -2.903 -2.620 6.789 1.00 94.00 93 LEU A C 1
ATOM 727 O O . LEU A 1 93 ? -4.040 -2.496 7.228 1.00 94.00 93 LEU A O 1
ATOM 731 N N . ILE A 1 94 ? -2.647 -3.253 5.642 1.00 95.62 94 ILE A N 1
ATOM 732 C CA . ILE A 1 94 ? -3.692 -3.765 4.750 1.00 95.62 94 ILE A CA 1
ATOM 733 C C . ILE A 1 94 ? -3.411 -5.245 4.457 1.00 95.62 94 ILE A C 1
ATOM 735 O O . ILE A 1 94 ? -2.797 -5.569 3.436 1.00 95.62 94 ILE A O 1
ATOM 739 N N . PRO A 1 95 ? -3.851 -6.175 5.326 1.00 93.56 95 PRO A N 1
ATOM 740 C CA . PRO A 1 95 ? -3.486 -7.591 5.236 1.00 93.56 95 PRO A CA 1
ATOM 741 C C . PRO A 1 95 ? -3.760 -8.239 3.878 1.00 93.56 95 PRO A C 1
ATOM 743 O O . PRO A 1 95 ? -3.000 -9.110 3.453 1.00 93.56 95 PRO A O 1
ATOM 746 N N . LEU A 1 96 ? -4.797 -7.796 3.160 1.00 93.94 96 LEU A N 1
ATOM 747 C CA . LEU A 1 96 ? -5.124 -8.304 1.827 1.00 93.94 96 LEU A CA 1
ATOM 748 C C . LEU A 1 96 ? -3.975 -8.119 0.819 1.00 93.94 96 LEU A C 1
ATOM 750 O O . LEU A 1 96 ? -3.767 -8.991 -0.022 1.00 93.94 96 LEU A O 1
ATOM 754 N N . LEU A 1 97 ? -3.178 -7.053 0.949 1.00 94.44 97 LEU 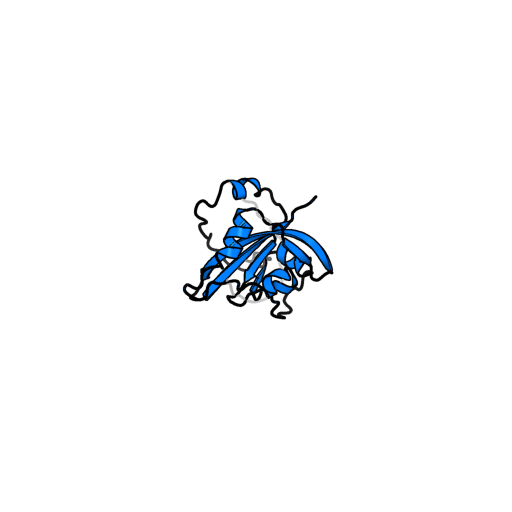A N 1
ATOM 755 C CA . LEU A 1 97 ? -2.042 -6.787 0.061 1.00 94.44 97 LEU A CA 1
ATOM 756 C C . LEU A 1 97 ? -0.884 -7.779 0.240 1.00 94.44 97 LEU A C 1
ATOM 758 O O . LEU A 1 97 ? -0.004 -7.829 -0.601 1.00 94.44 97 LEU A O 1
ATOM 762 N N . SER A 1 98 ? -0.884 -8.623 1.282 1.00 93.19 98 SER A N 1
ATOM 763 C CA . SER A 1 98 ? 0.079 -9.740 1.368 1.00 93.19 98 SER A CA 1
ATOM 764 C C . SER A 1 98 ? -0.169 -10.842 0.332 1.00 93.19 98 SER A C 1
ATOM 766 O O . SER A 1 98 ? 0.694 -11.689 0.124 1.00 93.19 98 SER A O 1
ATOM 768 N N . LYS A 1 99 ? -1.357 -10.862 -0.285 1.00 92.62 99 LYS A N 1
ATOM 769 C CA . LYS A 1 99 ? -1.800 -11.906 -1.220 1.00 92.62 99 LYS A CA 1
ATOM 770 C C . LYS A 1 99 ? -1.852 -11.429 -2.671 1.00 92.62 99 LYS A C 1
ATOM 772 O O . LYS A 1 99 ? -2.226 -12.208 -3.542 1.00 92.62 99 LYS A O 1
ATOM 777 N N . ILE A 1 100 ? -1.559 -10.155 -2.917 1.00 91.25 100 ILE A N 1
ATOM 778 C CA . ILE A 1 100 ? -1.684 -9.514 -4.225 1.00 91.25 100 ILE A CA 1
ATOM 779 C C . ILE A 1 100 ? -0.330 -8.899 -4.559 1.00 91.25 100 ILE A C 1
ATOM 781 O O . ILE A 1 100 ? 0.176 -8.085 -3.793 1.00 91.25 100 ILE A O 1
ATOM 785 N N . GLU A 1 101 ? 0.245 -9.274 -5.699 1.00 91.50 101 GLU A N 1
ATOM 786 C CA . GLU A 1 101 ? 1.438 -8.604 -6.223 1.00 91.50 101 GLU A CA 1
ATOM 787 C C . GLU A 1 101 ? 1.086 -7.139 -6.522 1.00 91.50 101 GLU A C 1
ATOM 789 O O . GLU A 1 101 ? 0.100 -6.870 -7.214 1.00 91.50 101 GLU A O 1
ATOM 794 N N . LEU A 1 102 ? 1.849 -6.191 -5.969 1.00 92.38 102 LEU A N 1
ATOM 795 C CA . LEU A 1 102 ? 1.565 -4.762 -6.139 1.00 92.38 102 LEU A CA 1
ATOM 796 C C . LEU A 1 102 ? 1.861 -4.276 -7.559 1.00 92.38 102 LEU A C 1
ATOM 798 O O . LEU A 1 102 ? 1.180 -3.370 -8.040 1.00 92.38 102 LEU A O 1
ATOM 802 N N . LEU A 1 103 ? 2.832 -4.903 -8.224 1.00 92.12 103 LEU A N 1
ATOM 803 C CA . LEU A 1 103 ? 3.239 -4.609 -9.591 1.00 92.12 103 LEU A CA 1
ATOM 804 C C . LEU A 1 103 ? 2.891 -5.752 -10.545 1.00 92.12 103 LEU A C 1
ATOM 806 O O . LEU A 1 103 ? 2.803 -6.917 -10.160 1.00 92.12 103 LEU A O 1
ATOM 810 N N . GLU A 1 104 ? 2.713 -5.398 -11.810 1.00 89.75 104 GLU A N 1
ATOM 811 C CA . GLU A 1 104 ? 2.654 -6.322 -12.933 1.00 89.75 104 GLU A CA 1
ATOM 812 C C . GLU A 1 104 ? 4.078 -6.709 -13.365 1.00 89.75 104 GLU A C 1
ATOM 814 O O . GLU A 1 104 ? 4.952 -5.856 -13.521 1.00 89.75 104 GLU A O 1
ATOM 819 N N . LYS A 1 105 ? 4.315 -8.011 -13.572 1.00 79.94 105 LYS A N 1
ATOM 820 C CA . LYS A 1 105 ? 5.653 -8.575 -13.840 1.00 79.94 105 LYS A CA 1
ATOM 821 C C . LYS A 1 105 ? 6.317 -8.072 -15.124 1.00 79.94 105 LYS A C 1
ATOM 823 O O . LYS A 1 105 ? 7.526 -8.210 -15.263 1.00 79.94 105 LYS A O 1
ATOM 828 N N . GLU A 1 106 ? 5.540 -7.555 -16.071 1.00 79.00 106 GLU A N 1
ATOM 829 C CA . GLU A 1 106 ? 6.008 -7.282 -17.434 1.00 79.00 106 GLU A CA 1
ATOM 830 C C . GLU A 1 106 ? 6.444 -5.831 -17.670 1.00 79.00 106 GLU A C 1
ATOM 832 O O . GLU A 1 106 ? 7.240 -5.574 -18.568 1.00 79.00 106 GLU A O 1
ATOM 837 N N . ASN A 1 107 ? 5.915 -4.871 -16.908 1.00 78.94 107 ASN A N 1
ATOM 838 C CA . ASN A 1 107 ? 6.080 -3.440 -17.196 1.00 78.94 107 ASN A CA 1
ATOM 839 C C . ASN A 1 107 ? 6.311 -2.579 -15.946 1.00 78.94 107 ASN A C 1
ATOM 841 O O . ASN A 1 107 ? 6.261 -1.352 -16.052 1.00 78.94 107 ASN A O 1
ATOM 845 N N . GLU A 1 108 ? 6.495 -3.216 -14.783 1.00 81.38 108 GLU A N 1
ATOM 846 C CA . GLU A 1 108 ? 6.661 -2.561 -13.481 1.00 81.38 108 GLU A CA 1
ATOM 847 C C . GLU A 1 108 ? 5.507 -1.604 -13.144 1.00 81.38 108 GLU A C 1
ATOM 849 O O . GLU A 1 108 ? 5.642 -0.741 -12.300 1.00 81.38 108 GLU A O 1
ATOM 854 N N . ARG A 1 109 ? 4.336 -1.707 -13.780 1.00 89.75 109 ARG A N 1
ATOM 855 C CA . ARG A 1 109 ? 3.186 -0.848 -13.466 1.00 89.75 109 ARG A CA 1
ATOM 856 C C . ARG A 1 109 ? 2.438 -1.418 -12.276 1.00 89.75 109 ARG A C 1
ATOM 858 O O . ARG A 1 109 ? 2.395 -2.631 -12.088 1.00 89.75 109 ARG A O 1
ATOM 865 N N . VAL A 1 110 ? 1.742 -0.558 -11.531 1.00 92.19 110 VAL A N 1
ATOM 866 C CA . VAL A 1 110 ? 0.793 -1.026 -10.510 1.00 92.19 110 VAL A CA 1
ATOM 867 C C . VAL A 1 110 ? -0.179 -2.035 -11.119 1.00 92.19 110 VAL A C 1
ATOM 869 O O . VAL A 1 110 ? -0.783 -1.772 -12.165 1.00 92.19 110 VAL A O 1
ATOM 872 N N . ASN A 1 111 ? -0.372 -3.142 -10.402 1.00 92.88 111 ASN A N 1
ATOM 873 C CA . ASN A 1 111 ? -1.254 -4.235 -10.769 1.00 92.88 111 ASN A CA 1
ATOM 874 C C . ASN A 1 111 ? -2.633 -3.709 -11.232 1.00 92.88 111 ASN A C 1
ATOM 876 O O . ASN A 1 111 ? -3.334 -3.038 -10.458 1.00 92.88 111 ASN A O 1
ATOM 880 N N . PRO A 1 112 ? -3.067 -4.022 -12.470 1.00 92.75 112 PRO A N 1
ATOM 881 C CA . PRO A 1 112 ? -4.346 -3.568 -13.011 1.00 92.75 112 PRO A CA 1
ATOM 882 C C . PRO A 1 112 ? -5.554 -3.929 -12.140 1.00 92.75 112 PRO A C 1
ATOM 884 O O . PRO A 1 112 ? -6.523 -3.169 -12.094 1.00 92.75 112 PRO A O 1
ATOM 887 N N . TYR A 1 113 ? -5.492 -5.047 -11.409 1.00 94.06 113 TYR A N 1
ATOM 888 C CA . TYR A 1 113 ? -6.535 -5.445 -10.468 1.00 94.06 113 TYR A CA 1
ATOM 889 C C . TYR A 1 113 ? -6.671 -4.449 -9.310 1.00 94.06 113 TYR A C 1
ATOM 891 O O . TYR A 1 113 ? -7.783 -4.037 -8.983 1.00 94.06 113 TYR A O 1
ATOM 899 N N . LEU A 1 114 ? -5.557 -3.984 -8.737 1.00 94.12 114 LEU A N 1
ATOM 900 C CA . LEU A 1 114 ? -5.576 -2.964 -7.685 1.00 94.12 114 LEU A CA 1
ATOM 901 C C . LEU A 1 114 ? -6.132 -1.639 -8.212 1.00 94.12 114 LEU A C 1
ATOM 903 O O . LEU A 1 114 ? -6.990 -1.040 -7.567 1.00 94.12 114 LEU A O 1
ATOM 907 N N . ARG A 1 115 ? -5.736 -1.225 -9.425 1.00 92.12 115 ARG A N 1
ATOM 908 C CA . ARG A 1 115 ? -6.304 -0.033 -10.082 1.00 92.12 115 ARG A CA 1
ATOM 909 C C . ARG A 1 115 ? -7.810 -0.162 -10.313 1.00 92.12 115 ARG A C 1
ATOM 911 O O . ARG A 1 115 ? -8.545 0.810 -10.140 1.00 92.12 115 ARG A O 1
ATOM 918 N N . PHE A 1 116 ? -8.282 -1.347 -10.697 1.00 94.44 116 PHE A N 1
ATOM 919 C CA . PHE A 1 116 ? -9.708 -1.620 -10.841 1.00 94.44 116 PHE A CA 1
ATOM 920 C C . PHE A 1 116 ? -10.444 -1.476 -9.504 1.00 94.44 116 PHE A C 1
ATOM 922 O O . PHE A 1 116 ? -11.426 -0.736 -9.449 1.00 94.44 116 PHE A O 1
ATOM 929 N N . LEU A 1 117 ? -9.941 -2.102 -8.432 1.00 95.19 117 LEU A N 1
ATOM 930 C CA . LEU A 1 117 ? -10.514 -1.997 -7.084 1.00 95.19 117 LEU A CA 1
ATOM 931 C C . LEU A 1 117 ? -10.573 -0.544 -6.594 1.00 95.19 117 LEU A C 1
ATOM 933 O O . LEU A 1 117 ? -11.607 -0.114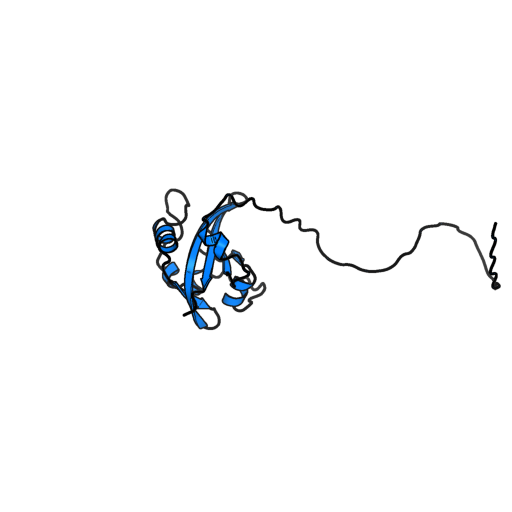 -6.084 1.00 95.19 117 LEU A O 1
ATOM 937 N N . SER A 1 118 ? -9.509 0.233 -6.815 1.00 92.81 118 SER A N 1
ATOM 938 C CA . SER A 1 118 ? -9.494 1.672 -6.533 1.00 92.81 118 SER A CA 1
ATOM 939 C C . SER A 1 118 ? -10.592 2.416 -7.287 1.00 92.81 118 SER A C 1
ATOM 941 O O . SER A 1 118 ? -11.324 3.214 -6.707 1.00 92.81 118 SER A O 1
ATOM 943 N N . ARG A 1 119 ? -10.742 2.147 -8.589 1.00 92.50 119 ARG A N 1
ATOM 944 C CA . ARG A 1 119 ? -11.675 2.883 -9.453 1.00 92.50 119 ARG A CA 1
ATOM 945 C C . ARG A 1 119 ? -13.142 2.625 -9.118 1.00 92.50 119 ARG A C 1
ATOM 947 O O . ARG A 1 119 ? -13.968 3.512 -9.325 1.00 92.50 119 ARG A O 1
ATOM 954 N N . ILE A 1 120 ? -13.467 1.438 -8.611 1.00 93.69 120 ILE A N 1
ATOM 955 C CA . ILE A 1 120 ? -14.828 1.107 -8.169 1.00 93.69 120 ILE A CA 1
ATOM 956 C C . ILE A 1 120 ? -15.119 1.535 -6.722 1.00 93.69 120 ILE A C 1
ATOM 958 O O . ILE A 1 120 ? -16.233 1.313 -6.260 1.00 93.69 120 ILE A O 1
ATOM 962 N N . GLY A 1 121 ? -14.151 2.132 -6.013 1.00 91.06 121 GLY A N 1
ATOM 963 C CA . GLY A 1 121 ? -14.311 2.519 -4.608 1.00 91.06 121 GLY A CA 1
ATOM 964 C C . GLY A 1 121 ? -14.369 1.315 -3.666 1.00 91.06 121 GLY A C 1
ATOM 965 O O . GLY A 1 121 ? -15.164 1.292 -2.734 1.00 91.06 121 GLY A O 1
ATOM 966 N N . HIS A 1 122 ? -13.580 0.266 -3.922 1.00 94.69 122 HIS A N 1
ATOM 967 C CA . HIS A 1 122 ? -13.548 -0.891 -3.029 1.00 94.69 122 HIS A CA 1
ATOM 968 C C . HIS A 1 122 ? -13.041 -0.488 -1.637 1.00 94.69 122 HIS A C 1
ATOM 970 O O . HIS A 1 122 ? -11.981 0.128 -1.509 1.00 94.69 122 HIS A O 1
ATOM 976 N N . HIS A 1 123 ? -13.780 -0.878 -0.598 1.00 95.25 123 HIS A N 1
ATOM 977 C CA . HIS A 1 123 ? -13.387 -0.652 0.788 1.00 95.25 123 HIS A CA 1
ATOM 978 C C . HIS A 1 123 ? -12.476 -1.782 1.264 1.00 95.25 123 HIS A C 1
ATOM 980 O O . HIS A 1 123 ? -12.886 -2.940 1.344 1.00 95.25 123 HIS A O 1
ATOM 986 N N . PHE A 1 124 ? -11.250 -1.432 1.625 1.00 95.44 124 PHE A N 1
ATOM 987 C CA . PHE A 1 124 ? -10.289 -2.334 2.239 1.00 95.44 124 PHE A CA 1
ATOM 988 C C . PHE A 1 124 ? -10.371 -2.219 3.762 1.00 95.44 124 PHE A C 1
ATOM 990 O O . PHE A 1 124 ? -10.499 -1.118 4.297 1.00 95.44 124 PHE A O 1
ATOM 997 N N . GLU A 1 125 ? -10.249 -3.341 4.474 1.00 95.75 125 GLU A N 1
ATOM 998 C CA . GLU A 1 125 ? -9.979 -3.294 5.913 1.00 95.75 125 GLU A CA 1
ATOM 999 C C . GLU A 1 125 ? -8.539 -2.810 6.128 1.00 95.75 125 GLU A C 1
ATOM 1001 O O . GLU A 1 125 ? -7.581 -3.429 5.654 1.00 95.75 125 GLU A O 1
ATOM 1006 N N . VAL A 1 126 ? -8.397 -1.714 6.867 1.00 94.88 126 VAL A N 1
ATOM 1007 C CA . VAL A 1 126 ? -7.120 -1.150 7.295 1.00 94.88 126 VAL A CA 1
ATOM 1008 C C . VAL A 1 126 ? -6.996 -1.338 8.802 1.00 94.88 126 VAL A C 1
ATOM 1010 O O . VAL A 1 126 ? -7.896 -0.987 9.562 1.00 94.88 126 VAL A O 1
ATOM 1013 N N . THR A 1 127 ? -5.875 -1.897 9.244 1.00 93.19 127 THR A N 1
ATOM 1014 C CA . THR A 1 127 ? -5.543 -2.103 10.655 1.00 93.19 127 THR A CA 1
ATOM 1015 C C . THR A 1 127 ? -4.330 -1.249 11.003 1.00 93.19 127 THR A C 1
ATOM 1017 O O . THR A 1 127 ? -3.239 -1.495 10.502 1.00 93.19 127 THR A O 1
ATOM 1020 N N . SER A 1 128 ? -4.490 -0.237 11.855 1.00 90.12 128 SER A N 1
ATOM 1021 C CA . SER A 1 128 ? -3.344 0.517 12.370 1.00 90.12 128 SER A CA 1
ATOM 1022 C C . SER A 1 128 ? -2.416 -0.398 13.170 1.00 90.12 128 SER A C 1
ATOM 1024 O O . SER A 1 128 ? -2.842 -1.411 13.729 1.00 90.12 128 SER A O 1
ATOM 1026 N N . THR A 1 129 ? -1.153 -0.007 13.327 1.00 87.69 129 THR A N 1
ATOM 1027 C CA . THR A 1 129 ? -0.210 -0.745 14.191 1.00 87.69 129 THR A CA 1
ATOM 1028 C C . THR A 1 129 ? -0.649 -0.753 15.660 1.00 87.69 129 THR A C 1
ATOM 1030 O O . THR A 1 129 ? -0.289 -1.652 16.414 1.00 87.69 129 THR A O 1
ATOM 1033 N N . THR A 1 130 ? -1.493 0.205 16.057 1.00 85.56 130 THR A N 1
ATOM 1034 C CA . THR A 1 130 ? -2.154 0.259 17.371 1.00 85.56 130 THR A CA 1
ATOM 1035 C C . THR A 1 130 ? -3.371 -0.670 17.492 1.00 85.56 130 THR A C 1
ATOM 1037 O O . THR A 1 130 ? -4.024 -0.687 18.533 1.00 85.56 130 THR A O 1
ATOM 1040 N N . GLY A 1 131 ? -3.700 -1.432 16.444 1.00 87.56 131 GLY A N 1
ATOM 1041 C CA . GLY A 1 131 ? -4.794 -2.405 16.411 1.00 87.56 131 GLY A CA 1
ATOM 1042 C C . GLY A 1 131 ? -6.170 -1.826 16.072 1.00 87.56 131 GLY A C 1
ATOM 1043 O O . GLY A 1 131 ? -7.151 -2.569 16.057 1.00 87.56 131 GLY A O 1
ATOM 1044 N N . ARG A 1 132 ? -6.279 -0.522 15.785 1.00 89.44 132 ARG A N 1
ATOM 1045 C CA . ARG A 1 132 ? -7.549 0.085 15.363 1.00 89.44 132 ARG A CA 1
ATOM 1046 C C . ARG A 1 132 ? -7.862 -0.341 13.937 1.00 89.44 132 ARG A C 1
ATOM 1048 O O . ARG A 1 132 ? -7.031 -0.180 13.049 1.00 89.44 132 ARG A O 1
ATOM 1055 N N . LYS A 1 133 ? -9.077 -0.834 13.724 1.00 93.25 133 LYS A N 1
ATOM 1056 C CA . LYS A 1 133 ? -9.570 -1.226 12.406 1.00 93.25 133 LYS A CA 1
ATOM 1057 C C . LYS A 1 133 ? -10.532 -0.188 11.855 1.00 93.25 133 LYS A C 1
ATOM 1059 O O . LYS A 1 133 ? -11.348 0.345 12.603 1.00 93.25 133 LYS A O 1
ATOM 1064 N N . PHE A 1 134 ? -10.441 0.073 10.561 1.00 92.56 134 PHE A N 1
ATOM 1065 C CA . PHE A 1 134 ? -11.379 0.916 9.829 1.00 92.56 134 PHE A CA 1
ATOM 1066 C C . PHE A 1 134 ? -11.437 0.497 8.358 1.00 92.56 134 PHE A C 1
ATOM 1068 O O . PHE A 1 134 ? -10.577 -0.243 7.878 1.00 92.56 134 PHE A O 1
ATOM 1075 N N . SER A 1 135 ? -12.458 0.969 7.650 1.00 94.50 135 SER A N 1
ATOM 1076 C CA . SER A 1 135 ? -12.588 0.787 6.204 1.00 94.50 135 SER A CA 1
ATOM 1077 C C . SER A 1 135 ? -11.901 1.939 5.481 1.00 94.50 135 SER A C 1
ATOM 1079 O O . SER A 1 135 ? -12.075 3.091 5.873 1.00 94.50 135 SER A O 1
ATOM 1081 N N . GLY A 1 136 ? -11.149 1.659 4.421 1.00 93.25 136 GLY A N 1
ATOM 1082 C CA . GLY A 1 136 ? -10.526 2.695 3.603 1.00 93.25 136 GLY A CA 1
ATOM 1083 C C . GLY A 1 136 ? -10.585 2.392 2.113 1.00 93.25 136 GLY A C 1
ATOM 1084 O O . GLY A 1 136 ? -10.406 1.249 1.697 1.00 93.25 136 GLY A O 1
ATOM 1085 N N . GLU A 1 137 ? -10.811 3.420 1.300 1.00 95.44 137 GLU A N 1
ATOM 1086 C CA . GLU A 1 137 ? -10.571 3.340 -0.139 1.00 95.44 137 GLU A CA 1
ATOM 1087 C C . GLU A 1 137 ? -9.079 3.537 -0.405 1.00 95.44 137 GLU A C 1
ATOM 1089 O O . GLU A 1 137 ? -8.450 4.452 0.135 1.00 95.44 137 GLU A O 1
ATOM 1094 N N . LEU A 1 138 ? -8.516 2.697 -1.267 1.00 95.94 138 LEU A N 1
ATOM 1095 C CA . LEU A 1 138 ? -7.116 2.792 -1.664 1.00 95.94 138 LEU A CA 1
ATOM 1096 C C . LEU A 1 138 ? -7.010 3.378 -3.061 1.00 95.94 138 LEU A C 1
ATOM 1098 O O . LEU A 1 138 ? -7.753 2.977 -3.955 1.00 95.94 138 LEU A O 1
ATOM 1102 N N . CYS A 1 139 ? -6.042 4.261 -3.275 1.00 95.44 139 CYS A N 1
ATOM 1103 C CA . CYS A 1 139 ? -5.628 4.698 -4.601 1.00 95.44 139 CYS A CA 1
ATOM 1104 C C . CYS A 1 139 ? -4.132 4.445 -4.768 1.00 95.44 139 CYS A C 1
ATOM 1106 O O . CYS A 1 139 ? -3.335 4.823 -3.912 1.00 95.44 139 CYS A O 1
ATOM 1108 N N . PHE A 1 140 ? -3.772 3.794 -5.870 1.00 94.19 140 PHE A N 1
ATOM 1109 C CA . PHE A 1 140 ? -2.396 3.463 -6.208 1.00 94.19 140 PHE A CA 1
ATOM 1110 C C . PHE A 1 140 ? -1.957 4.277 -7.420 1.00 94.19 140 PHE A C 1
ATOM 1112 O O . PHE A 1 140 ? -2.704 4.431 -8.389 1.00 94.19 140 PHE A O 1
ATOM 1119 N N . SER A 1 141 ? -0.732 4.775 -7.389 1.00 90.50 141 SER A N 1
ATOM 1120 C CA . SER A 1 141 ? -0.083 5.433 -8.519 1.00 90.50 141 SER A CA 1
ATOM 1121 C C . SER A 1 141 ? 1.381 5.040 -8.545 1.00 90.50 141 SER A C 1
ATOM 1123 O O . SER A 1 141 ? 2.000 4.923 -7.499 1.00 90.50 141 SER A O 1
ATOM 1125 N N . ASP A 1 142 ? 1.933 4.834 -9.727 1.00 89.69 142 ASP A N 1
ATOM 1126 C CA . ASP A 1 142 ? 3.360 4.612 -9.922 1.00 89.69 142 ASP A CA 1
ATOM 1127 C C . ASP A 1 142 ? 4.063 5.899 -10.355 1.00 89.69 142 ASP A C 1
ATOM 1129 O O . ASP A 1 142 ? 3.531 6.669 -11.160 1.00 89.69 142 ASP A O 1
ATOM 1133 N N . ILE A 1 143 ? 5.268 6.116 -9.834 1.00 88.56 143 ILE A N 1
ATOM 1134 C CA . ILE A 1 143 ? 6.169 7.193 -10.238 1.00 88.56 143 ILE A CA 1
ATOM 1135 C C . ILE A 1 143 ? 7.573 6.631 -10.450 1.00 88.56 143 ILE A C 1
ATOM 1137 O O . ILE A 1 143 ? 7.994 5.709 -9.760 1.00 88.56 143 ILE A O 1
ATOM 1141 N N . ASN A 1 144 ? 8.324 7.240 -11.364 1.00 86.38 144 ASN A N 1
ATOM 1142 C CA . ASN A 1 144 ? 9.752 6.975 -11.506 1.00 86.38 144 ASN A CA 1
ATOM 1143 C C . ASN A 1 144 ? 10.519 8.143 -10.879 1.00 86.38 144 ASN A C 1
ATOM 1145 O O . ASN A 1 144 ? 10.339 9.293 -11.289 1.00 86.38 144 ASN A O 1
ATOM 1149 N N . HIS A 1 145 ? 11.365 7.863 -9.891 1.00 79.00 145 HIS A N 1
ATOM 1150 C CA . HIS A 1 145 ? 12.186 8.866 -9.217 1.00 79.00 145 HIS A CA 1
ATOM 1151 C C . HIS A 1 145 ? 13.629 8.379 -9.110 1.00 79.00 145 HIS A C 1
ATOM 1153 O O . HIS A 1 145 ? 13.873 7.344 -8.505 1.00 79.00 145 HIS A O 1
ATOM 1159 N N . LEU A 1 146 ? 14.586 9.127 -9.676 1.00 80.12 146 LEU A N 1
ATOM 1160 C CA . LEU A 1 146 ? 16.020 8.784 -9.639 1.00 80.12 146 LEU A CA 1
ATOM 1161 C C . LEU A 1 146 ? 16.301 7.325 -10.059 1.00 80.12 146 LEU A C 1
ATOM 1163 O O . LEU A 1 146 ? 17.020 6.606 -9.371 1.00 80.12 146 LEU A O 1
ATOM 1167 N N . ASP A 1 147 ? 15.687 6.891 -11.163 1.00 80.00 147 ASP A N 1
ATOM 1168 C CA . ASP A 1 147 ? 15.770 5.523 -11.701 1.00 80.00 147 ASP A CA 1
ATOM 1169 C C . ASP A 1 147 ? 15.228 4.418 -10.771 1.00 80.00 147 ASP A C 1
ATOM 1171 O O . ASP A 1 147 ? 15.484 3.237 -10.990 1.00 80.00 147 ASP A O 1
ATOM 1175 N N . GLN A 1 148 ? 14.445 4.785 -9.752 1.00 82.75 148 GLN A N 1
ATOM 1176 C CA . GLN A 1 148 ? 13.696 3.857 -8.906 1.00 82.75 148 GLN A CA 1
ATOM 1177 C C . GLN A 1 148 ? 12.206 3.929 -9.229 1.00 82.75 148 GLN A C 1
ATOM 1179 O O . GLN A 1 148 ? 11.628 5.020 -9.324 1.00 82.75 148 GLN A O 1
ATOM 1184 N N . HIS A 1 149 ? 11.587 2.760 -9.378 1.00 88.00 149 HIS A N 1
ATOM 1185 C CA . HIS A 1 149 ? 10.148 2.637 -9.510 1.00 88.00 149 HIS A CA 1
ATOM 1186 C C . HIS A 1 149 ? 9.502 2.677 -8.126 1.00 88.00 149 HIS A C 1
ATOM 1188 O O . HIS A 1 149 ? 9.801 1.856 -7.268 1.00 88.00 149 HIS A O 1
ATOM 1194 N N . LEU A 1 150 ? 8.622 3.643 -7.885 1.00 90.94 150 LEU A N 1
ATOM 1195 C CA . LEU A 1 150 ? 7.987 3.829 -6.585 1.00 90.94 150 LEU A CA 1
ATOM 1196 C C . LEU A 1 150 ? 6.474 3.792 -6.725 1.00 90.94 150 LEU A C 1
ATOM 1198 O O . LEU A 1 150 ? 5.898 4.348 -7.662 1.00 90.94 150 LEU A O 1
ATOM 1202 N N . ILE A 1 151 ? 5.820 3.200 -5.731 1.00 93.94 151 ILE A N 1
ATOM 1203 C CA . ILE A 1 151 ? 4.364 3.161 -5.650 1.00 93.94 151 ILE A CA 1
ATOM 1204 C C . ILE A 1 151 ? 3.915 4.172 -4.601 1.00 93.94 151 ILE A C 1
ATOM 1206 O O . ILE A 1 151 ? 4.263 4.078 -3.426 1.00 93.94 151 ILE A O 1
ATOM 1210 N N . ILE A 1 152 ? 3.090 5.123 -5.011 1.00 94.44 152 ILE A N 1
ATOM 1211 C CA . ILE A 1 152 ? 2.338 5.992 -4.116 1.00 94.44 152 ILE A CA 1
ATOM 1212 C C . ILE A 1 152 ? 1.011 5.315 -3.788 1.00 94.44 152 ILE A C 1
ATOM 1214 O O . ILE A 1 152 ? 0.183 5.068 -4.668 1.00 94.44 152 ILE A O 1
ATOM 1218 N N . LEU A 1 153 ? 0.801 5.041 -2.504 1.00 95.94 153 LEU A N 1
ATOM 1219 C CA . LEU A 1 153 ? -0.457 4.556 -1.959 1.00 95.94 153 LEU A CA 1
ATOM 1220 C C . LEU A 1 153 ? -1.121 5.653 -1.132 1.00 95.94 153 LEU A C 1
ATOM 1222 O O . LEU A 1 153 ? -0.559 6.146 -0.156 1.00 95.94 153 LEU A O 1
ATOM 1226 N N . MET A 1 154 ? -2.354 5.978 -1.491 1.00 96.25 154 MET A N 1
ATOM 1227 C CA . MET A 1 154 ? -3.224 6.882 -0.752 1.00 96.25 154 MET A CA 1
ATOM 1228 C C . MET A 1 154 ? -4.358 6.088 -0.104 1.00 96.25 154 MET A C 1
ATOM 1230 O O . MET A 1 154 ? -5.002 5.279 -0.773 1.00 96.25 154 MET A O 1
ATOM 1234 N N . ILE A 1 155 ? -4.602 6.323 1.184 1.00 95.19 155 ILE A N 1
ATOM 1235 C CA . ILE A 1 155 ? -5.670 5.686 1.961 1.00 95.19 155 ILE A CA 1
ATOM 1236 C C . ILE A 1 155 ? -6.668 6.753 2.401 1.00 95.19 155 ILE A C 1
ATOM 1238 O O . ILE A 1 155 ? -6.363 7.583 3.262 1.00 95.19 155 IL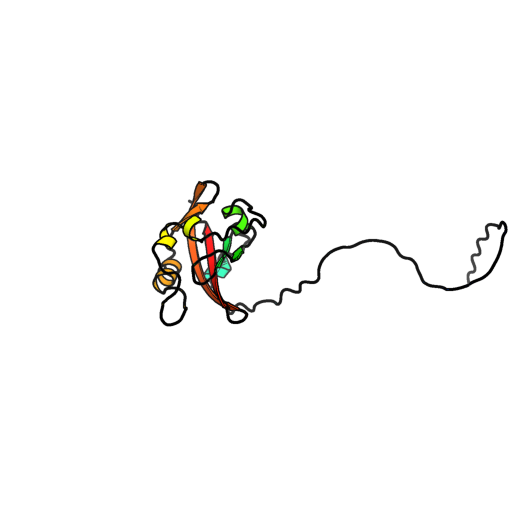E A O 1
ATOM 1242 N N . TYR A 1 156 ? -7.872 6.694 1.841 1.00 92.81 156 TYR A N 1
ATOM 1243 C CA . TYR A 1 156 ? -8.995 7.533 2.246 1.00 92.81 156 TYR A CA 1
ATOM 1244 C C . TYR A 1 156 ? -9.820 6.779 3.288 1.00 92.81 156 TYR A C 1
ATOM 1246 O O . TYR A 1 156 ? -10.404 5.749 2.943 1.00 92.81 156 TYR A O 1
ATOM 1254 N N . PRO A 1 157 ? -9.873 7.231 4.551 1.00 90.69 157 PRO A N 1
ATOM 1255 C CA . PRO A 1 157 ? -10.732 6.596 5.537 1.00 90.69 157 PRO A CA 1
ATOM 1256 C C . PRO A 1 157 ? -12.204 6.762 5.141 1.00 90.69 157 PRO A C 1
ATOM 1258 O O . PRO A 1 157 ? -12.635 7.838 4.736 1.00 90.69 157 PRO A O 1
ATOM 1261 N N . VAL A 1 158 ? -12.977 5.689 5.282 1.00 87.62 158 VAL A N 1
ATOM 1262 C CA . VAL A 1 158 ? -14.428 5.682 5.099 1.00 87.62 158 VAL A CA 1
ATOM 1263 C C . VAL A 1 158 ? -15.062 5.580 6.479 1.00 87.62 158 VAL A C 1
ATOM 1265 O O . VAL A 1 158 ? -14.994 4.537 7.133 1.00 87.62 158 VAL A O 1
ATOM 1268 N N . TYR A 1 159 ? -15.650 6.683 6.935 1.00 75.44 159 TYR A N 1
ATOM 1269 C CA . TYR A 1 159 ? -16.410 6.728 8.179 1.00 75.44 159 TYR A CA 1
ATOM 1270 C C . TYR A 1 159 ? -17.877 6.398 7.885 1.00 75.44 159 TYR A C 1
ATOM 1272 O O . TYR A 1 159 ? -18.470 6.968 6.968 1.00 75.44 159 TYR A O 1
ATOM 1280 N N . HIS A 1 160 ? -18.431 5.453 8.643 1.00 58.53 160 HIS A N 1
ATOM 1281 C CA . HIS A 1 160 ? -19.855 5.119 8.649 1.00 58.53 160 HIS A CA 1
ATOM 1282 C C . HIS A 1 160 ? -20.543 5.773 9.844 1.00 58.53 160 HIS A C 1
ATOM 1284 O O . HIS A 1 160 ? -19.895 5.841 10.916 1.00 58.53 160 HIS A O 1
#